Protein AF-A0A160FHH5-F1 (afdb_monomer)

pLDDT: mean 70.01, std 19.82, range [35.19, 93.56]

Foldseek 3Di:
DDDDDDDDDDDPPDPPPPPPPPDQCPLVCLVVVNQDWKWKWWAWPVRWIKIWIADHPPVQKTKIWGPGPPPDDDIDIFIWGKDFAPDDPDPFGTWIWIDRPPPDIWIWGDDSRHQKIFIPDWDDDDNTIIHRIIGMDGDPPPDPPPPDD

Mean predicted aligned error: 13.92 Å

Nearest PDB structures (foldseek):
  6czi-assembly2_B  TM=4.760E-01  e=5.941E-02  synthetic construct
  2hzq-assembly1_A  TM=4.158E-01  e=2.011E-01  Homo sapiens
  2hzr-assembly1_A  TM=4.441E-01  e=3.416E-01  Homo sapiens
  6d0t-assembly2_B  TM=4.410E-01  e=6.120E-01  synthetic construct
  7naq-assembly1_D  TM=2.042E-01  e=1.964E+00  Homo sapiens

Sequence (149 aa):
MLLDSRLAERPHVGDLVVSFILVSIAGNVLADGYSRPVVMTGVTQMADTAELHFDPAPKDSGTLVILGDHTKTSKQSYSFVYSVLAAQHSGVDPAVNLDFSGKQKLTILCDPRSDNCISTGYVTFGSATFSMLWKVTLRISAKPNRDFG

Solvent-accessible surface area (backbone atoms only — not comparable to full-atom values): 8890 Å² total; per-residue (Å²): 132,91,84,89,84,80,90,80,81,88,75,86,73,72,82,78,79,78,78,80,77,84,67,74,51,43,40,67,43,61,74,56,61,28,74,51,52,38,33,30,42,32,36,29,80,85,67,22,42,30,35,39,38,38,47,34,56,90,65,41,29,32,37,39,36,40,54,40,79,78,78,82,61,78,71,44,76,44,64,31,40,49,49,78,42,78,54,71,94,70,90,53,56,48,38,34,38,36,35,41,81,85,76,50,73,47,44,37,40,48,41,58,85,35,42,46,27,42,36,83,58,76,51,72,59,92,92,46,38,38,52,41,55,31,34,60,42,77,61,77,75,77,71,79,81,75,79,80,127

Structure (mmCIF, N/CA/C/O backbone):
data_AF-A0A160FHH5-F1
#
_entry.id   AF-A0A160FHH5-F1
#
loop_
_atom_site.group_PDB
_atom_site.id
_atom_site.type_symbol
_atom_site.label_atom_id
_atom_site.label_alt_id
_atom_site.label_comp_id
_atom_site.label_asym_id
_atom_site.label_entity_id
_atom_site.label_seq_id
_atom_site.pdbx_PDB_ins_code
_atom_site.Cartn_x
_atom_site.Cartn_y
_atom_site.Cartn_z
_atom_site.occupancy
_atom_site.B_iso_or_equiv
_atom_site.auth_seq_id
_atom_site.auth_comp_id
_atom_site.auth_asym_id
_atom_site.auth_atom_id
_atom_site.pdbx_PDB_model_num
ATOM 1 N N . MET A 1 1 ? 31.887 45.103 47.691 1.00 35.94 1 MET A N 1
ATOM 2 C CA . MET A 1 1 ? 31.448 45.390 46.310 1.00 35.94 1 MET A CA 1
ATOM 3 C C . MET A 1 1 ? 31.137 44.045 45.672 1.00 35.94 1 MET A C 1
ATOM 5 O O . MET A 1 1 ? 31.991 43.171 45.738 1.00 35.94 1 MET A O 1
ATOM 9 N N . LEU A 1 2 ? 29.890 43.859 45.226 1.00 38.81 2 LEU A N 1
ATOM 10 C CA . LEU A 1 2 ? 29.364 42.691 44.499 1.00 38.81 2 LEU A CA 1
ATOM 11 C C . LEU A 1 2 ? 30.306 42.285 43.332 1.00 38.81 2 LEU A C 1
ATOM 13 O O . LEU A 1 2 ? 30.951 43.165 42.773 1.00 38.81 2 LEU A O 1
ATOM 17 N N . LEU A 1 3 ? 30.440 41.016 42.921 1.00 35.19 3 LEU A N 1
ATOM 18 C CA . LEU A 1 3 ? 29.377 40.241 42.270 1.00 35.19 3 LEU A CA 1
ATOM 19 C C . LEU A 1 3 ? 29.612 38.712 42.319 1.00 35.19 3 LEU A C 1
ATOM 21 O O . LEU A 1 3 ? 30.714 38.213 42.114 1.00 35.19 3 LEU A O 1
ATOM 25 N N . ASP A 1 4 ? 28.500 38.030 42.565 1.00 36.59 4 ASP A N 1
ATOM 26 C CA . ASP A 1 4 ? 28.173 36.603 42.517 1.00 36.59 4 ASP A CA 1
ATOM 27 C C . ASP A 1 4 ? 28.216 36.038 41.077 1.00 36.59 4 ASP A C 1
ATOM 29 O O . ASP A 1 4 ? 27.846 36.767 40.155 1.00 36.59 4 ASP A O 1
ATOM 33 N N . SER A 1 5 ? 28.603 34.766 40.875 1.00 38.47 5 SER A N 1
ATOM 34 C CA . SER A 1 5 ? 28.143 33.900 39.759 1.00 38.47 5 SER A CA 1
ATOM 35 C C . SER A 1 5 ? 28.577 32.429 39.927 1.00 38.47 5 SER A C 1
ATOM 37 O O . SER A 1 5 ? 29.596 31.987 39.409 1.00 38.47 5 SER A O 1
ATOM 39 N N . ARG A 1 6 ? 27.765 31.699 40.700 1.00 38.69 6 ARG A N 1
ATOM 40 C CA . ARG A 1 6 ? 27.166 30.365 40.445 1.00 38.69 6 ARG A CA 1
ATOM 41 C C . ARG A 1 6 ? 27.948 29.242 39.725 1.00 38.69 6 ARG A C 1
ATOM 43 O O . ARG A 1 6 ? 28.298 29.326 38.553 1.00 38.69 6 ARG A O 1
ATOM 50 N N . LEU A 1 7 ? 27.992 28.102 40.431 1.00 39.44 7 LEU A N 1
ATOM 51 C CA . LEU A 1 7 ? 27.928 26.721 39.922 1.00 39.44 7 LEU A CA 1
ATOM 52 C C . LEU A 1 7 ? 26.896 26.546 38.788 1.00 39.44 7 LEU A C 1
ATOM 54 O O . LEU A 1 7 ? 25.793 27.074 38.910 1.00 39.44 7 LEU A O 1
ATOM 58 N N . ALA A 1 8 ? 27.186 25.675 37.813 1.00 35.22 8 ALA A N 1
ATOM 59 C CA . ALA A 1 8 ? 26.416 24.441 37.572 1.00 35.22 8 ALA A CA 1
ATOM 60 C C . ALA A 1 8 ? 26.923 23.677 36.331 1.00 35.22 8 ALA A C 1
ATOM 62 O O . ALA A 1 8 ? 27.085 24.240 35.255 1.00 35.22 8 ALA A O 1
ATOM 63 N N . GLU A 1 9 ? 27.172 22.387 36.558 1.00 37.38 9 GLU A N 1
ATOM 64 C CA . GLU A 1 9 ? 27.026 21.227 35.668 1.00 37.38 9 GLU A CA 1
ATOM 65 C C . GLU A 1 9 ? 27.424 21.304 34.183 1.00 37.38 9 GLU A C 1
ATOM 67 O O . GLU A 1 9 ? 26.823 21.975 33.350 1.00 37.38 9 GLU A O 1
ATOM 72 N N . ARG A 1 10 ? 28.376 20.428 33.829 1.00 41.66 10 ARG A N 1
ATOM 73 C CA . ARG A 1 10 ? 28.559 19.923 32.465 1.00 41.66 10 ARG A CA 1
ATOM 74 C C . ARG A 1 10 ? 27.259 19.275 31.972 1.00 41.66 10 ARG A C 1
ATOM 76 O O . ARG A 1 10 ? 26.805 18.326 32.611 1.00 41.66 10 ARG A O 1
ATOM 83 N N . PRO A 1 11 ? 26.797 19.588 30.758 1.00 36.72 11 PRO A N 1
ATOM 84 C CA . PRO A 1 11 ? 26.137 18.605 29.932 1.00 36.72 11 PRO A CA 1
ATOM 85 C C . PRO A 1 11 ? 27.168 18.087 28.925 1.00 36.72 11 PRO A C 1
ATOM 87 O O . PRO A 1 11 ? 27.655 18.819 28.063 1.00 36.72 11 PRO A O 1
ATOM 90 N N . HIS A 1 12 ? 27.509 16.801 29.023 1.00 43.81 12 HIS A N 1
ATOM 91 C CA . HIS A 1 12 ? 27.959 16.067 27.845 1.00 43.81 12 HIS A CA 1
ATOM 92 C C . HIS A 1 12 ? 26.772 16.029 26.877 1.00 43.81 12 HIS A C 1
ATOM 94 O O . HIS A 1 12 ? 25.960 15.107 26.908 1.00 43.81 12 HIS A O 1
ATOM 100 N N . VAL A 1 13 ? 26.638 17.069 26.054 1.00 43.97 13 VAL A N 1
ATOM 101 C CA . VAL A 1 13 ? 25.765 17.042 24.884 1.00 43.97 13 VAL A CA 1
ATOM 102 C C . VAL A 1 13 ? 26.499 16.188 23.863 1.00 43.97 13 VAL A C 1
ATOM 104 O O . VAL A 1 13 ? 27.353 16.665 23.121 1.00 43.97 13 VAL A O 1
ATOM 107 N N . GLY A 1 14 ? 26.240 14.882 23.934 1.00 36.69 14 GLY A N 1
ATOM 108 C CA . GLY A 1 14 ? 26.545 13.967 22.850 1.00 36.69 14 GLY A CA 1
ATOM 109 C C . GLY A 1 14 ? 25.914 14.526 21.585 1.00 36.69 14 GLY A C 1
ATOM 110 O O . GLY A 1 14 ? 24.714 14.793 21.547 1.00 36.69 14 GLY A O 1
ATOM 111 N N . ASP A 1 15 ? 26.763 14.761 20.598 1.00 38.12 15 ASP A N 1
ATOM 112 C CA . ASP A 1 15 ? 26.414 15.284 19.290 1.00 38.12 15 ASP A CA 1
ATOM 113 C C . ASP A 1 15 ? 25.513 14.251 18.596 1.00 38.12 15 ASP A C 1
ATOM 115 O O . ASP A 1 15 ? 25.977 13.273 18.004 1.00 38.12 15 ASP A O 1
ATOM 119 N N . LEU A 1 16 ? 24.195 14.385 18.771 1.00 35.97 16 LEU A N 1
ATOM 120 C CA . LEU A 1 16 ? 23.212 13.543 18.102 1.00 35.97 16 LEU A CA 1
ATOM 121 C C . LEU A 1 16 ? 23.100 14.051 16.663 1.00 35.97 16 LEU A C 1
ATOM 123 O O . LEU A 1 16 ? 22.184 14.792 16.309 1.00 35.97 16 LEU A O 1
ATOM 127 N N . VAL A 1 17 ? 24.077 13.682 15.835 1.00 39.06 17 VAL A N 1
ATOM 128 C CA . VAL A 1 17 ? 24.062 13.956 14.398 1.00 39.06 17 VAL A CA 1
ATOM 129 C C . VAL A 1 17 ? 22.946 13.119 13.772 1.00 39.06 17 VAL A C 1
ATOM 131 O O . VAL A 1 17 ? 23.152 11.997 13.310 1.00 39.06 17 VAL A O 1
ATOM 134 N N . VAL A 1 18 ? 21.726 13.658 13.765 1.00 40.94 18 VAL A N 1
ATOM 135 C CA . VAL A 1 18 ? 20.624 13.115 12.970 1.00 40.94 18 VAL A CA 1
ATOM 136 C C . VAL A 1 18 ? 20.846 13.550 11.528 1.00 40.94 18 VAL A C 1
ATOM 138 O O . VAL A 1 18 ? 20.408 14.611 11.090 1.00 40.94 18 VAL A O 1
ATOM 141 N N . SER A 1 19 ? 21.576 12.728 10.780 1.00 36.47 19 SER A N 1
ATOM 142 C CA . SER A 1 19 ? 21.695 12.889 9.333 1.00 36.47 19 SER A CA 1
ATOM 143 C C . SER A 1 19 ? 20.402 12.417 8.665 1.00 36.47 19 SER A C 1
ATOM 145 O O . SER A 1 19 ? 20.239 11.236 8.369 1.00 36.47 19 SER A O 1
ATOM 147 N N . PHE A 1 20 ? 19.472 13.339 8.411 1.00 35.72 20 PHE A N 1
ATOM 148 C CA . PHE A 1 20 ? 18.371 13.108 7.476 1.00 35.72 20 PHE A CA 1
ATOM 149 C C . PHE A 1 20 ? 18.911 13.231 6.050 1.00 35.72 20 PHE A C 1
ATOM 151 O O . PHE A 1 20 ? 18.813 14.285 5.423 1.00 35.72 20 PHE A O 1
ATOM 158 N N . ILE A 1 21 ? 19.514 12.164 5.523 1.00 44.34 21 ILE A N 1
ATOM 159 C CA . ILE A 1 21 ? 19.784 12.111 4.087 1.00 44.34 21 ILE A CA 1
ATOM 160 C C . ILE A 1 21 ? 18.451 11.811 3.390 1.00 44.34 21 ILE A C 1
ATOM 162 O O . ILE A 1 21 ? 18.038 10.658 3.282 1.00 44.34 21 ILE A O 1
ATOM 166 N N . LEU A 1 22 ? 17.767 12.862 2.932 1.00 43.16 22 LEU A N 1
ATOM 167 C CA . LEU A 1 22 ? 16.663 12.770 1.973 1.00 43.16 22 LEU A CA 1
ATOM 168 C C . LEU A 1 22 ? 17.245 12.374 0.610 1.00 43.16 22 LEU A C 1
ATOM 170 O O . LEU A 1 22 ? 17.426 13.203 -0.277 1.00 43.16 22 LEU A O 1
ATOM 174 N N . VAL A 1 23 ? 17.608 11.102 0.456 1.00 45.56 23 VAL A N 1
ATOM 175 C CA . VAL A 1 23 ? 17.859 10.542 -0.871 1.00 45.56 23 VAL A CA 1
ATOM 176 C C . VAL A 1 23 ? 16.487 10.241 -1.474 1.00 45.56 23 VAL A C 1
ATOM 178 O O . VAL A 1 23 ? 15.713 9.475 -0.902 1.00 45.56 23 VAL A O 1
ATOM 181 N N . SER A 1 24 ? 16.166 10.840 -2.619 1.00 46.50 24 SER A N 1
ATOM 182 C CA . SER A 1 24 ? 14.992 10.485 -3.423 1.00 46.50 24 SER A CA 1
ATOM 183 C C . SER A 1 24 ? 15.199 9.082 -4.012 1.00 46.50 24 SER A C 1
ATOM 185 O O . SER A 1 24 ? 15.752 8.942 -5.099 1.00 46.50 24 SER A O 1
ATOM 187 N N . ILE A 1 25 ? 14.854 8.025 -3.262 1.00 51.25 25 ILE A N 1
ATOM 188 C CA . ILE A 1 25 ? 15.168 6.628 -3.640 1.00 51.25 25 ILE A CA 1
ATOM 189 C C . ILE A 1 25 ? 13.973 5.872 -4.239 1.00 51.25 25 ILE A C 1
ATOM 191 O O . ILE A 1 25 ? 14.131 4.699 -4.561 1.00 51.25 25 ILE A O 1
ATOM 195 N N . ALA A 1 26 ? 12.789 6.475 -4.396 1.00 50.75 26 ALA A N 1
ATOM 196 C CA . ALA A 1 26 ? 11.611 5.698 -4.805 1.00 50.75 26 ALA A CA 1
ATOM 197 C C . ALA A 1 26 ? 11.800 4.989 -6.158 1.00 50.75 26 ALA A C 1
ATOM 199 O O . ALA A 1 26 ? 11.492 3.802 -6.256 1.00 50.75 26 ALA A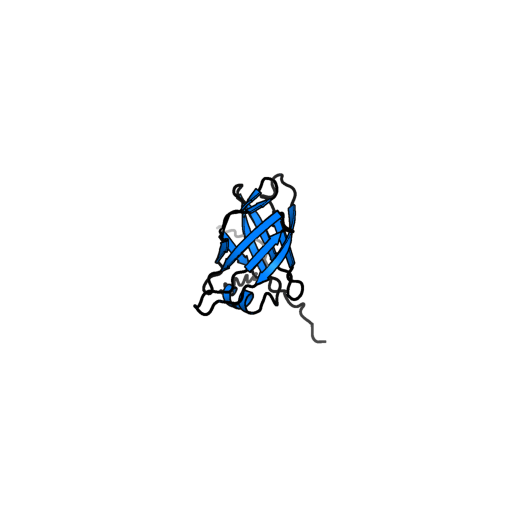 O 1
ATOM 200 N N . GLY A 1 27 ? 12.408 5.659 -7.147 1.00 48.06 27 GLY A N 1
ATOM 201 C CA . GLY A 1 27 ? 12.593 5.084 -8.486 1.00 48.06 27 GLY A CA 1
ATOM 202 C C . GLY A 1 27 ? 13.494 3.842 -8.526 1.00 48.06 27 GLY A C 1
ATOM 203 O O . GLY A 1 27 ? 13.223 2.892 -9.252 1.00 48.06 27 GLY A O 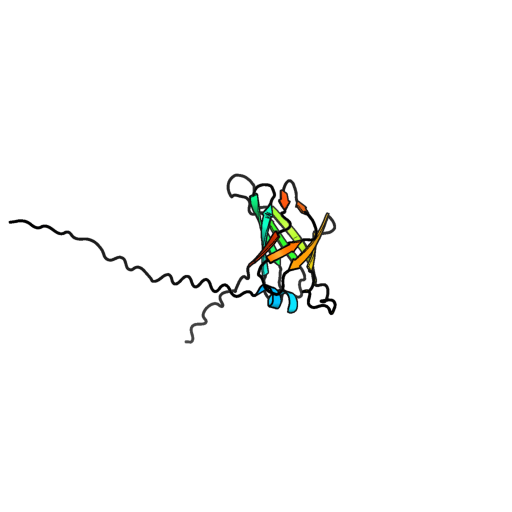1
ATOM 204 N N . ASN A 1 28 ? 14.534 3.772 -7.685 1.00 50.94 28 ASN A N 1
ATOM 205 C CA . ASN A 1 28 ? 15.447 2.615 -7.685 1.00 50.94 28 ASN A CA 1
ATOM 206 C C . ASN A 1 28 ? 14.868 1.389 -6.962 1.00 50.94 28 ASN A C 1
ATOM 208 O O . ASN A 1 28 ? 15.348 0.274 -7.136 1.00 50.94 28 ASN A O 1
ATOM 212 N N . VAL A 1 29 ? 13.861 1.594 -6.117 1.00 58.09 29 VAL A N 1
ATOM 213 C CA . VAL A 1 29 ? 13.328 0.564 -5.220 1.00 58.09 29 VAL A CA 1
ATOM 214 C C . VAL A 1 29 ? 12.289 -0.311 -5.915 1.00 58.09 29 VAL A C 1
ATOM 216 O O . VAL A 1 29 ? 12.225 -1.515 -5.670 1.00 58.09 29 VAL A O 1
ATOM 219 N N . LEU A 1 30 ? 11.502 0.293 -6.804 1.00 58.59 30 LEU A N 1
ATOM 220 C CA . LEU A 1 30 ? 10.493 -0.405 -7.600 1.00 58.59 30 LEU A CA 1
ATOM 221 C C . LEU A 1 30 ? 11.118 -1.120 -8.798 1.00 58.59 30 LEU A C 1
ATOM 223 O O . LEU A 1 30 ? 10.677 -2.208 -9.164 1.00 58.59 30 LEU A O 1
ATOM 227 N N . ALA A 1 31 ? 12.168 -0.530 -9.378 1.00 50.56 31 ALA A N 1
ATOM 228 C CA . ALA A 1 31 ? 12.870 -1.077 -10.535 1.00 50.56 31 ALA A CA 1
ATOM 229 C C . ALA A 1 31 ? 13.609 -2.394 -10.233 1.00 50.56 31 ALA A C 1
ATOM 231 O O . ALA A 1 31 ? 13.685 -3.255 -11.105 1.00 50.56 31 ALA A O 1
ATOM 232 N N . ASP A 1 32 ? 14.102 -2.581 -9.004 1.00 59.59 32 ASP A N 1
ATOM 233 C CA . ASP A 1 32 ? 14.748 -3.827 -8.554 1.00 59.59 32 ASP A CA 1
ATOM 234 C C . ASP A 1 32 ? 13.754 -4.808 -7.898 1.00 59.59 32 ASP A C 1
ATOM 236 O O . ASP A 1 32 ? 14.135 -5.668 -7.104 1.00 59.59 32 ASP A O 1
ATOM 240 N N . GLY A 1 33 ? 12.450 -4.638 -8.160 1.00 59.53 33 GLY A N 1
ATOM 241 C CA . GLY A 1 33 ? 11.408 -5.565 -7.717 1.00 59.53 33 GLY A CA 1
ATOM 242 C C . GLY A 1 33 ? 11.370 -5.786 -6.205 1.00 59.53 33 GLY A C 1
ATOM 243 O O . GLY A 1 33 ? 11.138 -6.908 -5.770 1.00 59.53 33 GLY A O 1
ATOM 244 N N . TYR A 1 34 ? 11.619 -4.746 -5.400 1.00 68.88 34 TYR A N 1
ATOM 245 C CA . TYR A 1 34 ? 11.678 -4.854 -3.938 1.00 68.88 34 TYR A CA 1
ATOM 246 C C . TYR A 1 34 ? 12.749 -5.841 -3.430 1.00 68.88 34 TYR A C 1
ATOM 248 O O . TYR A 1 34 ? 12.511 -6.632 -2.521 1.00 68.88 34 TYR A O 1
ATOM 256 N N . SER A 1 35 ? 13.983 -5.776 -3.935 1.00 64.31 35 SER A N 1
ATOM 257 C CA . SER A 1 35 ? 15.116 -6.548 -3.380 1.00 64.31 35 SER A CA 1
ATOM 258 C C . SER A 1 35 ? 15.450 -6.232 -1.908 1.00 64.31 35 SER A C 1
ATOM 260 O O . SER A 1 35 ? 16.225 -6.941 -1.259 1.00 64.31 35 SER A O 1
ATOM 262 N N . ARG A 1 36 ? 14.869 -5.160 -1.353 1.00 72.00 36 ARG A N 1
ATOM 263 C CA . ARG A 1 36 ? 15.002 -4.728 0.044 1.00 72.00 36 ARG A CA 1
ATOM 264 C C . ARG A 1 36 ? 13.622 -4.496 0.660 1.00 72.00 36 ARG A C 1
ATOM 266 O O . ARG A 1 36 ? 12.695 -4.177 -0.076 1.00 72.00 36 ARG A O 1
ATOM 273 N N . PRO A 1 37 ? 13.485 -4.575 1.997 1.00 74.88 37 PRO A N 1
ATO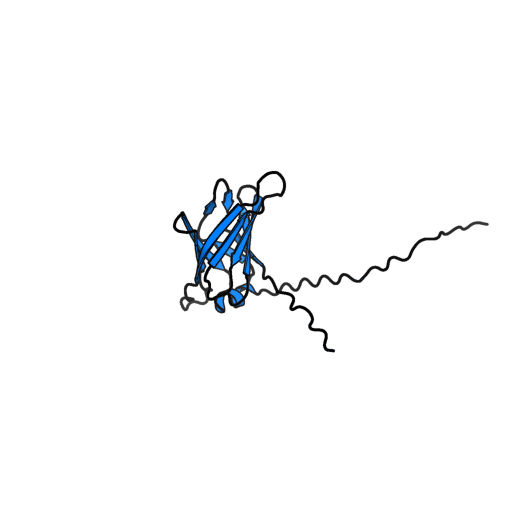M 274 C CA . PRO A 1 37 ? 12.251 -4.185 2.667 1.00 74.88 37 PRO A CA 1
ATOM 275 C C . PRO A 1 37 ? 11.897 -2.723 2.380 1.00 74.88 37 PRO A C 1
ATOM 277 O O . PRO A 1 37 ? 12.721 -1.822 2.567 1.00 74.88 37 PRO A O 1
ATOM 280 N N . VAL A 1 38 ? 10.652 -2.487 1.979 1.00 83.38 38 VAL A N 1
ATOM 281 C CA . VAL A 1 38 ? 10.124 -1.147 1.700 1.00 83.38 38 VAL A CA 1
ATOM 282 C C . VAL A 1 38 ? 8.926 -0.906 2.585 1.00 83.38 38 VAL A C 1
ATOM 284 O O . VAL A 1 38 ? 8.095 -1.793 2.770 1.00 83.38 38 VAL A O 1
ATOM 287 N N . VAL A 1 39 ? 8.827 0.303 3.123 1.00 87.88 39 VAL A N 1
ATOM 288 C CA . VAL A 1 39 ? 7.613 0.764 3.781 1.00 87.88 39 VAL A CA 1
ATOM 289 C C . VAL A 1 39 ? 7.020 1.895 2.957 1.00 87.88 39 VAL A C 1
ATOM 291 O O . VAL A 1 39 ? 7.748 2.743 2.450 1.00 87.88 39 VAL A O 1
ATOM 294 N N . MET A 1 40 ? 5.703 1.920 2.803 1.00 89.31 40 MET A N 1
ATOM 295 C CA . MET A 1 40 ? 4.997 3.103 2.320 1.00 89.31 40 MET A CA 1
ATOM 296 C C . MET A 1 40 ? 4.020 3.571 3.385 1.00 89.31 40 MET A C 1
ATOM 298 O O . MET A 1 40 ? 3.219 2.780 3.872 1.00 89.31 40 MET A O 1
ATOM 302 N N . THR A 1 41 ? 4.074 4.846 3.742 1.00 90.69 41 THR A N 1
ATOM 303 C CA . THR A 1 41 ? 3.195 5.435 4.752 1.00 90.69 41 THR A CA 1
ATOM 304 C C . THR A 1 41 ? 2.032 6.143 4.074 1.00 90.69 41 THR A C 1
ATOM 306 O O . THR A 1 41 ? 2.228 6.879 3.112 1.00 90.69 41 THR A O 1
ATOM 309 N N . GLY A 1 42 ? 0.825 5.934 4.578 1.00 89.25 42 GLY A N 1
ATOM 310 C CA . GLY A 1 42 ? -0.390 6.621 4.157 1.00 89.25 42 GLY A CA 1
ATOM 311 C C . GLY A 1 42 ? -1.198 7.073 5.368 1.00 89.25 42 GLY A C 1
ATOM 312 O O . GLY A 1 42 ? -0.834 6.808 6.516 1.00 89.25 42 GLY A O 1
ATOM 313 N N . VAL A 1 43 ? -2.312 7.748 5.106 1.00 88.81 43 VAL A N 1
ATOM 314 C CA . VAL A 1 43 ? -3.243 8.211 6.144 1.00 88.81 43 VAL A CA 1
ATOM 315 C C . VAL A 1 43 ? -4.661 7.767 5.831 1.00 88.81 43 VAL A C 1
ATOM 317 O O . VAL A 1 43 ? -5.043 7.687 4.663 1.00 88.81 43 VAL A O 1
ATOM 320 N N . THR A 1 44 ? -5.456 7.476 6.854 1.00 86.94 44 THR A N 1
ATOM 321 C CA . THR A 1 44 ? -6.885 7.184 6.698 1.00 86.94 44 THR A CA 1
ATOM 322 C C . THR A 1 44 ? -7.713 8.471 6.689 1.00 86.94 44 THR A C 1
ATOM 324 O O . THR A 1 44 ? -7.242 9.540 7.075 1.00 86.94 44 THR A O 1
ATOM 327 N N . GLN A 1 45 ? -8.981 8.381 6.284 1.00 85.19 45 GLN A N 1
ATOM 328 C CA . GLN A 1 45 ? -9.956 9.473 6.392 1.00 85.19 45 GLN A CA 1
ATOM 329 C C . GLN A 1 45 ? -10.194 9.919 7.845 1.00 85.19 45 GLN A C 1
ATOM 331 O O . GLN A 1 45 ? -10.624 11.044 8.071 1.00 85.19 45 GLN A O 1
ATOM 336 N N . MET A 1 46 ? -9.878 9.060 8.818 1.00 81.81 46 MET A N 1
ATOM 337 C CA . MET A 1 46 ? -9.924 9.370 10.250 1.00 81.81 46 MET A CA 1
ATOM 338 C C . MET A 1 46 ? -8.607 9.968 10.771 1.00 81.81 46 MET A C 1
ATOM 340 O O . MET A 1 46 ? -8.443 10.110 11.975 1.00 81.81 46 MET A O 1
ATOM 344 N N . ALA A 1 47 ? -7.674 10.313 9.876 1.00 84.00 47 ALA A N 1
ATOM 345 C CA . ALA A 1 47 ? -6.326 10.795 10.183 1.00 84.00 47 ALA A CA 1
ATOM 346 C C . ALA A 1 47 ? -5.416 9.781 10.909 1.00 84.00 47 ALA A C 1
ATOM 348 O O . ALA A 1 47 ? -4.351 10.154 11.402 1.00 84.00 47 ALA A O 1
ATOM 349 N N . ASP A 1 48 ? -5.773 8.492 10.910 1.00 85.75 48 ASP A N 1
ATOM 350 C CA . ASP A 1 48 ? -4.883 7.440 11.404 1.00 85.75 48 ASP A CA 1
ATOM 351 C C . ASP A 1 48 ? -3.718 7.225 10.439 1.00 85.75 48 ASP A C 1
ATOM 353 O O . ASP A 1 48 ? -3.886 7.266 9.217 1.00 85.75 48 ASP A O 1
ATOM 357 N N . THR A 1 49 ? -2.544 6.903 10.981 1.00 88.06 49 THR A N 1
ATOM 358 C CA . THR A 1 49 ? -1.395 6.502 10.161 1.00 88.06 49 THR A CA 1
ATOM 359 C C . THR A 1 49 ? -1.509 5.037 9.750 1.00 88.06 49 THR A C 1
ATOM 361 O O . THR A 1 49 ? -1.895 4.173 10.545 1.00 88.06 49 THR A O 1
ATOM 364 N N . ALA A 1 50 ? -1.128 4.749 8.509 1.00 89.31 50 ALA A N 1
ATOM 365 C CA . ALA A 1 50 ? -1.051 3.407 7.965 1.00 89.31 50 ALA A CA 1
ATOM 366 C C . ALA A 1 50 ? 0.287 3.159 7.272 1.00 89.31 50 ALA A C 1
ATOM 368 O O . ALA A 1 50 ? 0.878 4.071 6.701 1.00 89.31 50 ALA A O 1
ATOM 369 N N . GLU A 1 51 ? 0.745 1.913 7.284 1.00 91.88 51 GLU A N 1
ATOM 370 C CA . GLU A 1 51 ? 2.000 1.506 6.667 1.00 91.88 51 GLU A CA 1
ATOM 371 C C . GLU A 1 51 ? 1.804 0.245 5.821 1.00 91.88 51 GLU A C 1
ATOM 373 O O . GLU A 1 51 ? 1.324 -0.773 6.311 1.00 91.88 51 GLU A O 1
ATOM 378 N N . LEU A 1 52 ? 2.209 0.288 4.557 1.00 91.44 52 LEU A N 1
ATOM 379 C CA . LEU A 1 52 ? 2.371 -0.883 3.701 1.00 91.44 52 LEU A CA 1
ATOM 380 C C . LEU A 1 52 ? 3.800 -1.386 3.842 1.00 91.44 52 LEU A C 1
ATOM 382 O O . LEU A 1 52 ? 4.737 -0.681 3.479 1.00 91.44 52 LEU A O 1
ATOM 386 N N . HIS A 1 53 ? 3.974 -2.581 4.390 1.00 91.94 53 HIS A N 1
ATOM 387 C CA . HIS A 1 53 ? 5.272 -3.232 4.546 1.00 91.94 53 HIS A CA 1
ATOM 388 C C . HIS A 1 53 ? 5.416 -4.263 3.439 1.00 91.94 53 HIS A C 1
ATOM 390 O O . HIS A 1 53 ? 4.670 -5.238 3.416 1.00 91.94 53 HIS A O 1
ATOM 396 N N . PHE A 1 54 ? 6.355 -4.041 2.529 1.00 88.94 54 PHE A N 1
ATOM 397 C CA . PHE A 1 54 ? 6.666 -4.961 1.445 1.00 88.94 54 PHE A CA 1
ATOM 398 C C . PHE A 1 54 ? 7.780 -5.898 1.898 1.00 88.94 54 PHE A C 1
ATOM 400 O O . PHE A 1 54 ? 8.872 -5.443 2.264 1.00 88.94 54 PHE A O 1
ATOM 407 N N . ASP A 1 55 ? 7.502 -7.199 1.871 1.00 86.50 55 ASP A N 1
ATOM 408 C CA . ASP A 1 55 ? 8.537 -8.206 2.039 1.00 86.50 55 ASP A CA 1
ATOM 409 C C . ASP A 1 55 ? 9.412 -8.242 0.784 1.00 86.50 55 ASP A C 1
ATOM 411 O O . ASP A 1 55 ? 8.901 -8.101 -0.336 1.00 86.50 55 ASP A O 1
ATOM 415 N N . PRO A 1 56 ? 10.727 -8.450 0.945 1.00 78.81 56 PRO A N 1
ATOM 416 C CA . PRO A 1 56 ? 11.609 -8.530 -0.197 1.00 78.81 56 PRO A CA 1
ATOM 417 C C . PRO A 1 56 ? 11.306 -9.761 -1.059 1.00 78.81 56 PRO A C 1
ATOM 419 O O . PRO A 1 56 ? 10.862 -10.804 -0.556 1.00 78.81 56 PRO A O 1
ATOM 422 N N . ALA A 1 57 ? 11.601 -9.649 -2.353 1.00 75.19 57 ALA A N 1
ATOM 423 C CA . ALA A 1 57 ? 11.547 -10.770 -3.287 1.00 75.19 57 ALA A CA 1
ATOM 424 C C . ALA A 1 57 ? 12.326 -11.996 -2.747 1.00 75.19 57 ALA A C 1
ATOM 426 O O . ALA A 1 57 ? 13.327 -11.839 -2.037 1.00 75.19 57 ALA A O 1
ATOM 427 N N . PRO A 1 58 ? 11.894 -13.235 -3.057 1.00 78.12 58 PRO A N 1
ATOM 428 C CA . PRO A 1 58 ? 10.843 -13.614 -4.011 1.00 78.12 58 PRO A CA 1
ATOM 429 C C . PRO A 1 58 ? 9.469 -13.842 -3.358 1.00 78.12 58 PRO A C 1
ATOM 431 O O . PRO A 1 58 ? 8.650 -14.584 -3.890 1.00 78.12 58 PRO A O 1
ATOM 434 N N . LYS A 1 59 ? 9.235 -13.325 -2.143 1.00 78.31 59 LYS A N 1
ATOM 435 C CA . LYS A 1 59 ? 7.987 -13.616 -1.422 1.00 78.31 59 LYS A CA 1
ATOM 436 C C . LYS A 1 59 ? 6.765 -12.957 -2.053 1.00 78.31 59 LYS A C 1
ATOM 438 O O . LYS A 1 59 ? 5.665 -13.468 -1.863 1.00 78.31 59 LYS A O 1
ATOM 443 N N . ASP A 1 60 ? 6.968 -11.830 -2.736 1.00 86.81 60 ASP A N 1
ATOM 444 C CA . ASP A 1 60 ? 5.925 -11.047 -3.399 1.00 86.81 60 ASP A CA 1
ATOM 445 C C . ASP A 1 60 ? 4.705 -10.806 -2.485 1.00 86.81 60 ASP A C 1
ATOM 447 O O . ASP A 1 60 ? 3.546 -10.828 -2.899 1.00 86.81 60 ASP A O 1
ATOM 451 N N . SER A 1 61 ? 4.978 -10.611 -1.189 1.00 91.06 61 SER A N 1
ATOM 452 C CA . SER A 1 61 ? 3.993 -10.467 -0.119 1.00 91.06 61 SER A CA 1
ATOM 453 C C . SER A 1 61 ? 4.242 -9.225 0.719 1.00 91.06 61 SER A C 1
ATOM 455 O O . SER A 1 61 ? 5.316 -8.629 0.712 1.00 91.06 61 SER A O 1
ATOM 457 N N . GLY A 1 62 ? 3.241 -8.830 1.486 1.00 92.25 62 GLY A N 1
ATOM 458 C CA . GLY A 1 62 ? 3.405 -7.763 2.446 1.00 92.25 62 GLY A CA 1
ATOM 459 C C . GLY A 1 62 ? 2.275 -7.696 3.449 1.00 92.25 62 GLY A C 1
ATOM 460 O O . GLY A 1 62 ? 1.359 -8.523 3.476 1.00 92.25 62 GLY A O 1
ATOM 461 N N . THR A 1 63 ? 2.363 -6.694 4.312 1.00 93.56 63 THR A N 1
ATOM 462 C CA . THR A 1 63 ? 1.374 -6.433 5.353 1.00 93.56 63 THR A CA 1
ATOM 463 C C . THR A 1 63 ? 1.010 -4.959 5.367 1.00 93.56 63 THR A C 1
ATOM 465 O O . THR A 1 63 ? 1.873 -4.098 5.491 1.00 93.56 63 THR A O 1
ATOM 468 N N . LEU A 1 64 ? -0.281 -4.661 5.266 1.00 91.62 64 LEU A N 1
ATOM 469 C CA . LEU A 1 64 ? -0.829 -3.358 5.613 1.00 91.62 64 LEU A CA 1
ATOM 470 C C . LEU A 1 64 ? -1.035 -3.306 7.120 1.00 91.62 64 LEU A C 1
ATOM 472 O O . LEU A 1 64 ? -1.712 -4.161 7.685 1.00 91.62 64 LEU A O 1
ATOM 476 N N . VAL A 1 65 ? -0.497 -2.278 7.753 1.00 91.19 65 VAL A N 1
ATOM 477 C CA . VAL A 1 65 ? -0.599 -2.026 9.181 1.00 91.19 65 VAL A CA 1
ATOM 478 C C . VAL A 1 65 ? -1.318 -0.702 9.395 1.00 91.19 65 VAL A C 1
ATOM 480 O O . VAL A 1 65 ? -0.811 0.340 9.002 1.00 91.19 65 VAL A O 1
ATOM 483 N N . ILE A 1 66 ? -2.475 -0.723 10.052 1.00 89.06 66 ILE A N 1
ATOM 484 C CA . ILE A 1 66 ? -3.150 0.497 10.512 1.00 89.06 66 ILE A CA 1
ATOM 485 C C . ILE A 1 66 ? -2.682 0.740 11.943 1.00 89.06 66 ILE A C 1
ATOM 487 O O . ILE A 1 66 ? -3.006 -0.048 12.836 1.00 89.06 66 ILE A O 1
ATOM 491 N N . LEU A 1 67 ? -1.864 1.774 12.140 1.00 83.75 67 LEU A N 1
ATOM 492 C CA . LEU A 1 67 ? -1.254 2.085 13.435 1.00 83.75 67 LEU A CA 1
ATOM 493 C C . LEU A 1 67 ? -2.238 2.786 14.376 1.00 83.75 67 LEU A C 1
ATOM 495 O O . LEU A 1 67 ? -2.193 2.543 15.580 1.00 83.75 67 LEU A O 1
ATOM 499 N N . GLY A 1 68 ? -3.144 3.595 13.822 1.00 73.62 68 GLY A N 1
ATOM 500 C CA . GLY A 1 68 ? -4.039 4.441 14.609 1.00 73.62 68 GLY A CA 1
ATOM 501 C C . GLY A 1 68 ? -3.346 5.700 15.142 1.00 73.62 68 GLY A C 1
ATOM 502 O O . GLY A 1 68 ? -2.126 5.837 15.074 1.00 73.62 68 GLY A O 1
ATOM 503 N N . ASP A 1 69 ? -4.127 6.613 15.703 1.00 69.19 69 ASP A N 1
ATOM 504 C CA . ASP A 1 69 ? -3.677 7.823 16.408 1.00 69.19 69 ASP A CA 1
ATOM 505 C C . ASP A 1 69 ? -3.162 7.574 17.847 1.00 69.19 69 ASP A C 1
ATOM 507 O O . ASP A 1 69 ? -2.992 8.510 18.625 1.00 69.19 69 ASP A O 1
ATOM 511 N N . HIS A 1 70 ? -2.917 6.314 18.225 1.00 57.31 70 HIS A N 1
ATOM 512 C CA . HIS A 1 70 ? -2.587 5.885 19.590 1.00 57.31 70 HIS A CA 1
ATOM 513 C C . HIS A 1 70 ? -3.662 6.184 20.661 1.00 57.31 70 HIS A C 1
ATOM 515 O O . HIS A 1 70 ? -3.382 5.982 21.845 1.00 57.31 70 HIS A O 1
ATOM 521 N N . THR A 1 71 ? -4.888 6.616 20.316 1.00 55.12 71 THR A N 1
ATOM 522 C CA . THR A 1 71 ? -5.846 7.105 21.329 1.00 55.12 71 THR A CA 1
ATOM 523 C C . THR A 1 71 ? -6.959 6.145 21.741 1.00 55.12 71 THR A C 1
ATOM 525 O O . THR A 1 71 ? -7.538 6.395 22.798 1.00 55.12 71 THR A O 1
ATOM 528 N N . LYS A 1 72 ? -7.255 5.060 20.997 1.00 55.72 72 LYS A N 1
ATOM 529 C CA . LYS A 1 72 ? -8.221 3.990 21.393 1.00 55.72 72 LYS A CA 1
ATOM 530 C C . LYS A 1 72 ? -8.323 2.781 20.450 1.00 55.72 72 LYS A C 1
ATOM 532 O O . LYS A 1 72 ? -8.842 1.745 20.867 1.00 55.72 72 LYS A O 1
ATOM 537 N N . THR A 1 73 ? -7.894 2.889 19.196 1.00 61.69 73 THR A N 1
ATOM 538 C CA . THR A 1 73 ? -8.087 1.823 18.201 1.00 61.69 73 THR A CA 1
ATOM 539 C C . THR A 1 73 ? -6.919 0.841 18.241 1.00 61.69 73 THR A C 1
ATOM 541 O O . THR A 1 73 ? -5.762 1.244 18.144 1.00 61.69 73 THR A O 1
ATOM 544 N N . SER A 1 74 ? -7.200 -0.457 18.396 1.00 73.81 74 SER A N 1
ATOM 545 C CA . SER A 1 74 ? -6.146 -1.477 18.337 1.00 73.81 74 SER A CA 1
ATOM 546 C C . SER A 1 74 ? -5.499 -1.494 16.953 1.00 73.81 74 SER A C 1
ATOM 548 O O . SER A 1 74 ? -6.200 -1.403 15.943 1.00 73.81 74 SER A O 1
ATOM 550 N N . LYS A 1 75 ? -4.176 -1.681 16.913 1.00 86.19 75 LYS A N 1
ATOM 551 C CA . LYS A 1 75 ? -3.415 -1.897 15.680 1.00 86.19 75 LYS A CA 1
ATOM 552 C C . LYS A 1 75 ? -4.058 -3.023 14.867 1.00 86.19 75 LYS A C 1
ATOM 554 O O . LYS A 1 75 ? -4.258 -4.126 15.378 1.00 86.19 75 LYS A O 1
ATOM 559 N N . GLN A 1 76 ? -4.329 -2.763 13.592 1.00 87.62 76 GLN A N 1
ATOM 560 C CA . GLN A 1 76 ? -4.861 -3.766 12.666 1.00 87.62 76 GLN A CA 1
ATOM 561 C C . GLN A 1 76 ? -3.806 -4.145 11.635 1.00 87.62 76 GLN A C 1
ATOM 563 O O . GLN A 1 76 ? -2.957 -3.331 11.268 1.00 87.62 76 GLN A O 1
ATOM 568 N N . SER A 1 77 ? -3.818 -5.396 11.181 1.00 90.75 77 SER A N 1
ATOM 569 C CA . SER A 1 77 ? -2.870 -5.873 10.175 1.00 90.75 77 SER A CA 1
ATOM 570 C C . S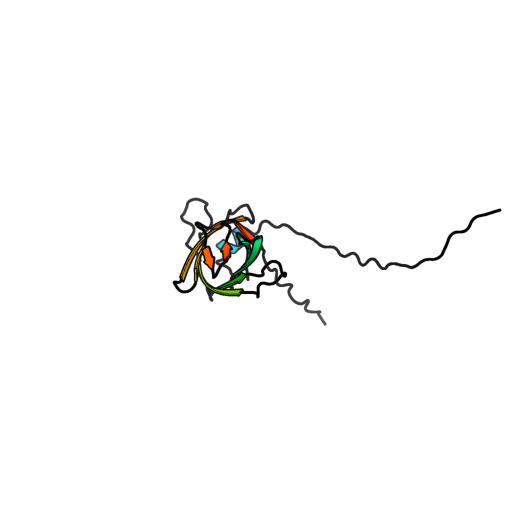ER A 1 77 ? -3.550 -6.782 9.159 1.00 90.75 77 SER A C 1
ATOM 572 O O . SER A 1 77 ? -4.306 -7.677 9.533 1.00 90.75 77 SER A O 1
ATOM 574 N N . TYR A 1 78 ? -3.278 -6.533 7.879 1.00 90.88 78 TYR A N 1
ATOM 575 C CA . TYR A 1 78 ? -3.890 -7.221 6.747 1.00 90.88 78 TYR A CA 1
ATOM 576 C C . TYR A 1 78 ? -2.809 -7.650 5.763 1.00 90.88 78 TYR A C 1
ATOM 578 O O . TYR A 1 78 ? -2.067 -6.815 5.250 1.00 90.88 78 TYR A O 1
ATOM 586 N N . SER A 1 79 ? -2.717 -8.947 5.490 1.00 92.81 79 SER A N 1
ATOM 587 C CA . SER A 1 79 ? -1.775 -9.468 4.502 1.00 92.81 79 SER A CA 1
ATOM 588 C C . SER A 1 79 ? -2.224 -9.138 3.080 1.00 92.81 79 SER A C 1
ATOM 590 O O . SER A 1 79 ? -3.420 -9.155 2.774 1.00 92.81 79 SER A O 1
ATOM 592 N N . PHE A 1 80 ? -1.254 -8.897 2.207 1.00 92.69 80 PHE A N 1
ATOM 593 C CA . PHE A 1 80 ? -1.458 -8.790 0.769 1.00 92.69 80 PHE A CA 1
ATOM 594 C C . PHE A 1 80 ? -0.370 -9.546 0.013 1.00 92.69 80 PHE A C 1
ATOM 596 O O . PHE A 1 80 ? 0.728 -9.760 0.525 1.00 92.69 80 PHE A O 1
ATOM 603 N N . VAL A 1 81 ? -0.683 -9.922 -1.221 1.00 92.62 81 VAL A N 1
ATOM 604 C CA . VAL A 1 81 ? 0.314 -10.286 -2.233 1.00 92.62 81 VAL A CA 1
ATOM 605 C C . VAL A 1 81 ? 0.466 -9.124 -3.200 1.00 92.62 81 VAL A C 1
ATOM 607 O O . VAL A 1 81 ? -0.496 -8.384 -3.419 1.00 92.62 81 VAL A O 1
ATOM 610 N N . TYR A 1 82 ? 1.659 -8.927 -3.747 1.00 89.44 82 TYR A N 1
ATOM 611 C CA . TYR A 1 82 ? 1.911 -7.876 -4.719 1.00 89.44 82 TYR A CA 1
ATOM 612 C C . TYR A 1 82 ? 2.475 -8.420 -6.025 1.00 89.44 82 TYR A C 1
ATOM 614 O O . TYR A 1 82 ? 3.095 -9.473 -6.072 1.00 89.44 82 TYR A O 1
ATOM 622 N N . SER A 1 83 ? 2.260 -7.680 -7.107 1.00 86.25 83 SER A N 1
ATOM 623 C CA . SER A 1 83 ? 2.901 -7.937 -8.394 1.00 86.25 83 SER A CA 1
ATOM 624 C C . SER A 1 83 ? 3.363 -6.622 -9.000 1.00 86.25 83 SER A C 1
ATOM 626 O O . SER A 1 83 ? 2.573 -5.675 -9.090 1.00 86.25 83 SER A O 1
ATOM 628 N N . VAL A 1 84 ? 4.611 -6.581 -9.454 1.00 80.81 84 VAL A N 1
ATOM 629 C CA . VAL A 1 84 ? 5.175 -5.436 -10.170 1.00 80.81 84 VAL A CA 1
ATOM 630 C C . VAL A 1 84 ? 4.864 -5.600 -11.655 1.00 80.81 84 VAL A C 1
ATOM 632 O O . VAL A 1 84 ? 5.300 -6.557 -12.294 1.00 80.81 84 VAL A O 1
ATOM 635 N N . LEU A 1 85 ? 4.072 -4.690 -12.214 1.00 72.00 85 LEU A N 1
ATOM 636 C CA . LEU A 1 85 ? 3.807 -4.651 -13.646 1.00 72.00 85 LEU A CA 1
ATOM 637 C C . LEU A 1 85 ? 5.009 -4.028 -14.346 1.00 72.00 85 LEU A C 1
ATOM 639 O O . LEU A 1 85 ? 5.379 -2.902 -14.028 1.00 72.00 85 LEU A O 1
ATOM 643 N N . ALA A 1 86 ? 5.599 -4.739 -15.308 1.00 61.94 86 ALA A N 1
ATOM 644 C CA . ALA A 1 86 ? 6.739 -4.236 -16.068 1.00 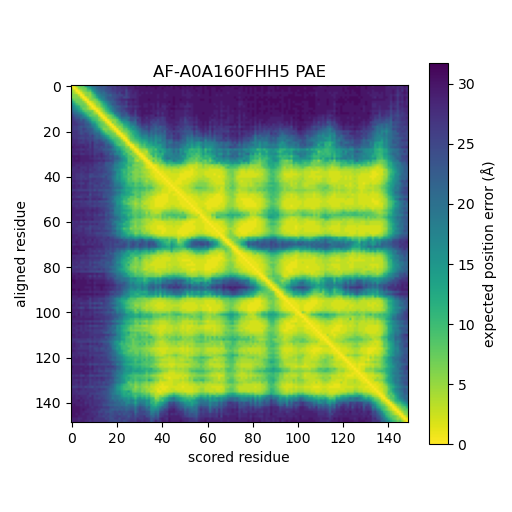61.94 86 ALA A CA 1
ATOM 645 C C . ALA A 1 86 ? 6.455 -2.835 -16.637 1.00 61.94 86 ALA A C 1
ATOM 647 O O . ALA A 1 86 ? 5.381 -2.589 -17.195 1.00 61.94 86 ALA A O 1
ATOM 648 N N . ALA A 1 87 ? 7.426 -1.928 -16.496 1.00 59.38 87 ALA A N 1
ATOM 649 C CA . ALA A 1 87 ? 7.330 -0.568 -17.010 1.00 59.38 87 ALA A CA 1
ATOM 650 C C . ALA A 1 87 ? 7.041 -0.609 -18.519 1.00 59.38 87 ALA A C 1
ATOM 652 O O . ALA A 1 87 ? 7.841 -1.110 -19.313 1.00 59.38 87 ALA A O 1
ATOM 653 N N . GLN A 1 88 ? 5.877 -0.110 -18.935 1.00 51.28 88 GLN A N 1
ATOM 654 C CA . GLN A 1 88 ? 5.520 -0.083 -20.349 1.00 51.28 88 GLN A CA 1
ATOM 655 C C . GLN A 1 88 ? 6.213 1.097 -21.026 1.00 51.28 88 GLN A C 1
ATOM 657 O O . GLN A 1 88 ? 5.642 2.170 -21.045 1.00 51.28 88 GLN A O 1
ATOM 662 N N . HIS A 1 89 ? 7.432 0.905 -21.544 1.00 45.50 89 HIS A N 1
ATOM 663 C CA . HIS A 1 89 ? 8.115 1.658 -22.623 1.00 45.50 89 HIS A CA 1
ATOM 664 C C . HIS A 1 89 ? 7.985 3.207 -22.714 1.00 45.50 89 HIS A C 1
ATOM 666 O O . HIS A 1 89 ? 8.400 3.783 -23.717 1.00 45.50 89 HIS A O 1
ATOM 672 N N . SER A 1 90 ? 7.475 3.917 -21.705 1.00 49.31 90 SER A N 1
ATOM 673 C CA . SER A 1 90 ? 7.078 5.330 -21.808 1.00 49.31 90 SER A CA 1
ATOM 674 C C . SER A 1 90 ? 7.595 6.210 -20.666 1.00 49.31 90 SER A C 1
ATOM 676 O O . SER A 1 90 ? 7.081 7.305 -20.457 1.00 49.31 90 SER A O 1
ATOM 678 N N . GLY A 1 91 ? 8.604 5.756 -19.916 1.00 52.25 91 GLY A N 1
ATOM 679 C CA . GLY A 1 91 ? 9.213 6.547 -18.837 1.00 52.25 91 GLY A CA 1
ATOM 680 C C . GLY A 1 91 ? 8.351 6.695 -17.576 1.00 52.25 91 GLY A C 1
ATOM 681 O O . GLY A 1 91 ? 8.595 7.603 -16.787 1.00 52.25 91 GLY A O 1
ATOM 682 N N . VAL A 1 92 ? 7.355 5.822 -17.395 1.00 54.94 92 VAL A N 1
ATOM 683 C CA . VAL A 1 92 ? 6.565 5.692 -16.161 1.00 54.94 92 VAL A CA 1
ATOM 684 C C . VAL A 1 92 ? 7.102 4.496 -15.377 1.00 54.94 92 VAL A C 1
ATOM 686 O O . VAL A 1 92 ? 7.337 3.439 -15.970 1.00 54.94 92 VAL A O 1
ATOM 689 N N . ASP A 1 93 ? 7.310 4.667 -14.070 1.00 62.56 93 ASP A N 1
ATOM 690 C CA . ASP A 1 93 ? 7.737 3.581 -13.186 1.00 62.56 93 ASP A CA 1
ATOM 691 C C . ASP A 1 93 ? 6.715 2.433 -13.163 1.00 62.56 93 ASP A C 1
ATOM 693 O O . ASP A 1 93 ? 5.519 2.643 -13.404 1.00 62.56 93 ASP A O 1
ATOM 697 N N . PRO A 1 94 ? 7.173 1.200 -12.891 1.00 70.75 94 PRO A N 1
ATOM 698 C CA . PRO A 1 94 ? 6.309 0.034 -12.893 1.00 70.75 94 PRO A CA 1
ATOM 699 C C . PRO A 1 94 ? 5.213 0.159 -11.827 1.00 70.75 94 PRO A C 1
ATOM 701 O O . PRO A 1 94 ? 5.473 0.429 -10.654 1.00 70.75 94 PRO A O 1
ATOM 704 N N . ALA A 1 95 ? 3.967 -0.057 -12.245 1.00 82.00 95 ALA A N 1
ATOM 705 C CA . ALA A 1 95 ? 2.822 -0.055 -11.348 1.00 82.00 95 ALA A CA 1
ATOM 706 C C . ALA A 1 95 ? 2.864 -1.278 -10.425 1.00 82.00 95 ALA A C 1
ATOM 708 O O . ALA A 1 95 ? 3.170 -2.386 -10.866 1.00 82.00 95 ALA A O 1
ATOM 709 N N . VAL A 1 96 ? 2.496 -1.102 -9.159 1.00 86.25 96 VAL A N 1
ATOM 710 C CA . VAL A 1 96 ? 2.467 -2.193 -8.181 1.00 86.25 96 VAL A CA 1
ATOM 711 C C . VAL A 1 96 ? 1.028 -2.511 -7.833 1.00 86.25 96 VAL A C 1
ATOM 713 O O . VAL A 1 96 ? 0.326 -1.689 -7.252 1.00 86.25 96 VAL A O 1
ATOM 716 N N . ASN A 1 97 ? 0.579 -3.710 -8.187 1.00 89.62 97 ASN A N 1
ATOM 717 C CA . ASN A 1 97 ? -0.736 -4.193 -7.783 1.00 89.62 97 ASN A CA 1
ATOM 718 C C . A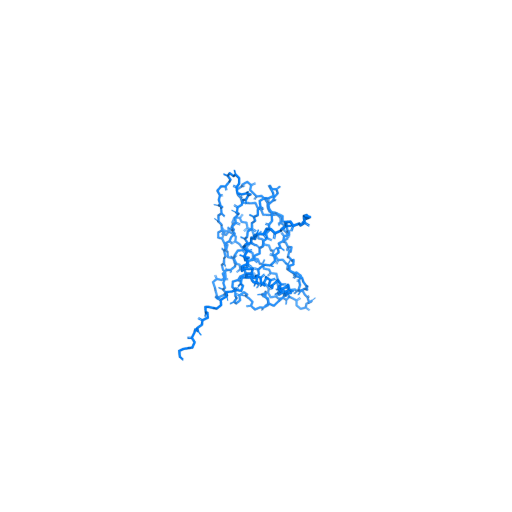SN A 1 97 ? -0.619 -4.913 -6.450 1.00 89.62 97 ASN A C 1
ATOM 720 O O . ASN A 1 97 ? 0.220 -5.794 -6.313 1.00 89.62 97 ASN A O 1
ATOM 724 N N . LEU A 1 98 ? -1.490 -4.574 -5.511 1.00 91.06 98 LEU A N 1
ATOM 725 C CA . LEU A 1 98 ? -1.687 -5.255 -4.243 1.00 91.06 98 LEU A CA 1
ATOM 726 C C . LEU A 1 98 ? -3.023 -5.988 -4.294 1.00 91.06 98 LEU A C 1
ATOM 728 O O . LEU A 1 98 ? -4.040 -5.407 -4.680 1.00 91.06 98 LEU A O 1
ATOM 732 N N . ASP A 1 99 ? -3.028 -7.242 -3.866 1.00 91.69 99 ASP A N 1
ATOM 733 C CA . ASP A 1 99 ? -4.225 -8.054 -3.698 1.00 91.69 99 ASP A CA 1
ATOM 734 C C . ASP A 1 99 ? -4.329 -8.507 -2.238 1.00 91.69 99 ASP A C 1
ATOM 736 O O . ASP A 1 99 ? -3.520 -9.288 -1.731 1.00 91.69 99 ASP A O 1
ATOM 740 N N . PHE A 1 100 ? -5.352 -8.010 -1.548 1.00 90.62 100 PHE A N 1
ATOM 741 C CA . PHE A 1 100 ? -5.640 -8.339 -0.156 1.00 90.62 100 PHE A CA 1
ATOM 742 C C . PHE A 1 100 ? -6.506 -9.598 -0.061 1.00 90.62 100 PHE A C 1
ATOM 744 O O . PHE A 1 100 ? -7.606 -9.587 0.500 1.00 90.62 100 PHE A O 1
ATOM 751 N N . SER A 1 101 ? -6.009 -10.695 -0.640 1.00 85.81 101 SER A N 1
ATOM 752 C CA . SER A 1 101 ? -6.675 -12.007 -0.659 1.00 85.81 101 SER A CA 1
ATOM 753 C C . SER A 1 101 ? -8.098 -11.960 -1.238 1.00 85.81 101 SER A C 1
ATOM 755 O O . SER A 1 101 ? -9.041 -12.491 -0.653 1.00 85.81 101 SER A O 1
ATOM 757 N N . GLY A 1 102 ? -8.277 -11.263 -2.360 1.00 76.25 102 GLY A N 1
ATOM 758 C CA . GLY A 1 102 ? -9.543 -11.153 -3.087 1.00 76.25 102 GLY A CA 1
ATOM 759 C C . GLY A 1 102 ? -10.573 -10.209 -2.465 1.00 76.25 102 GLY A C 1
ATOM 760 O O . GLY A 1 102 ? -11.625 -9.994 -3.061 1.00 76.25 102 GLY A O 1
ATOM 761 N N . LYS A 1 103 ? -10.291 -9.615 -1.297 1.00 81.31 103 LYS A N 1
ATOM 762 C CA . LYS A 1 103 ? -11.199 -8.652 -0.650 1.00 81.31 103 LYS A CA 1
ATOM 763 C C . LYS A 1 103 ? -11.165 -7.295 -1.331 1.00 81.31 103 LYS A C 1
ATOM 765 O O . LYS A 1 103 ? -12.196 -6.656 -1.511 1.00 81.31 103 LYS A O 1
ATOM 770 N N . GLN A 1 104 ? -9.964 -6.848 -1.676 1.00 86.69 104 GLN A N 1
ATOM 771 C CA . GLN A 1 104 ? -9.746 -5.562 -2.309 1.00 86.69 104 GLN A CA 1
ATOM 772 C C . GLN A 1 104 ? -8.440 -5.589 -3.088 1.00 86.69 104 GLN A C 1
ATOM 774 O O . GLN A 1 104 ? -7.509 -6.317 -2.734 1.00 86.69 104 GLN A O 1
ATOM 779 N N . LYS A 1 105 ? -8.386 -4.785 -4.148 1.00 88.62 105 LYS A N 1
ATOM 780 C CA . LYS A 1 105 ? -7.191 -4.602 -4.965 1.00 88.62 105 LYS A CA 1
ATOM 781 C C . LYS A 1 105 ? -6.819 -3.134 -4.988 1.00 88.62 105 LYS A C 1
ATOM 783 O O . LYS A 1 105 ? -7.701 -2.279 -5.037 1.00 88.62 105 LYS A O 1
ATOM 788 N N . LEU A 1 106 ? -5.523 -2.868 -4.961 1.00 88.44 106 LEU A N 1
ATOM 789 C CA . LEU A 1 106 ? -4.974 -1.524 -5.029 1.00 88.44 106 LEU A CA 1
ATOM 790 C C . LEU A 1 106 ? -3.851 -1.493 -6.049 1.00 88.44 106 LEU A C 1
ATOM 792 O O . LEU A 1 106 ? -2.955 -2.320 -5.970 1.00 88.44 106 LEU A O 1
ATOM 796 N N . THR A 1 107 ? -3.858 -0.535 -6.967 1.00 89.31 107 THR A N 1
ATOM 797 C CA . THR A 1 107 ? -2.685 -0.278 -7.809 1.00 89.31 107 THR A CA 1
ATOM 798 C C . THR A 1 107 ? -2.007 0.980 -7.308 1.00 89.31 107 THR A C 1
ATOM 800 O O . THR A 1 107 ? -2.668 2.004 -7.157 1.00 89.31 107 THR A O 1
ATOM 803 N N . ILE A 1 108 ? -0.706 0.900 -7.053 1.00 88.25 108 ILE A N 1
ATOM 804 C CA . ILE A 1 108 ? 0.145 2.010 -6.634 1.00 88.25 108 ILE A CA 1
ATOM 805 C C . ILE A 1 108 ? 1.046 2.406 -7.803 1.00 88.25 108 ILE A C 1
ATOM 807 O O . ILE A 1 108 ? 1.677 1.560 -8.436 1.00 88.25 108 ILE A O 1
ATOM 811 N N . LEU A 1 109 ? 1.091 3.705 -8.072 1.00 86.75 109 LEU A N 1
ATOM 812 C CA . LEU A 1 109 ? 1.923 4.353 -9.073 1.00 86.75 109 LEU A CA 1
ATOM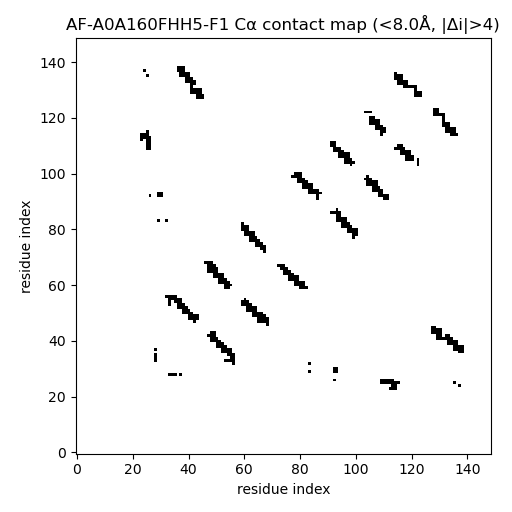 813 C C . LEU A 1 109 ? 2.827 5.344 -8.349 1.00 86.75 109 LEU A C 1
ATOM 815 O O . LEU A 1 109 ? 2.328 6.248 -7.682 1.00 86.75 109 LEU A O 1
ATOM 819 N N . CYS A 1 110 ? 4.138 5.186 -8.461 1.00 82.06 110 CYS A N 1
ATOM 820 C CA . CYS A 1 110 ? 5.087 6.101 -7.836 1.00 82.06 110 CYS A CA 1
ATOM 821 C C . CYS A 1 110 ? 5.698 7.040 -8.868 1.00 82.06 110 CYS A C 1
ATOM 823 O O . CYS A 1 110 ? 5.896 6.663 -10.023 1.00 82.06 110 CYS A O 1
ATOM 825 N N . ASP A 1 111 ? 5.978 8.273 -8.451 1.00 75.38 111 ASP A N 1
ATOM 826 C CA . ASP A 1 111 ? 6.740 9.204 -9.274 1.00 75.38 111 ASP A CA 1
ATOM 827 C C . ASP A 1 111 ? 8.231 8.815 -9.212 1.00 75.38 111 ASP A C 1
ATOM 829 O O . ASP A 1 111 ? 8.805 8.831 -8.120 1.00 75.38 111 ASP A O 1
ATOM 833 N N . PRO A 1 112 ? 8.891 8.527 -10.349 1.00 68.69 112 PRO A N 1
ATOM 834 C CA . PRO A 1 112 ? 10.304 8.135 -10.378 1.00 68.69 112 PRO A CA 1
ATOM 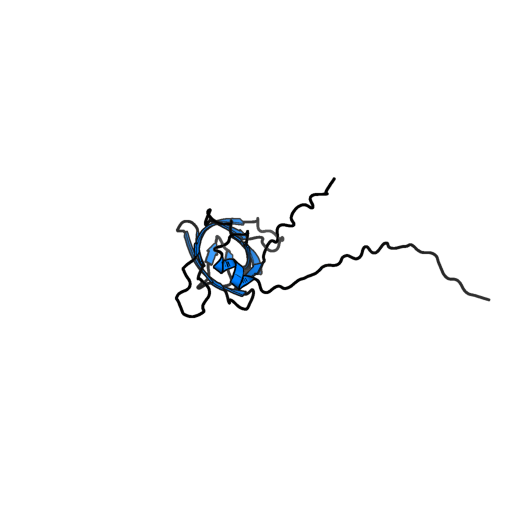835 C C . PRO A 1 112 ? 11.258 9.181 -9.792 1.00 68.69 112 PRO A C 1
ATOM 837 O O . PRO A 1 112 ? 12.406 8.875 -9.466 1.00 68.69 112 PRO A O 1
ATOM 840 N N . ARG A 1 113 ? 10.816 10.436 -9.687 1.00 73.12 113 ARG A N 1
ATOM 841 C CA . ARG A 1 113 ? 11.620 11.580 -9.250 1.00 73.12 113 ARG A CA 1
ATOM 842 C C . ARG A 1 113 ? 11.289 12.045 -7.836 1.00 73.12 113 ARG A C 1
ATOM 844 O O . ARG A 1 113 ? 11.950 12.961 -7.349 1.00 73.12 113 ARG A O 1
ATOM 851 N N . SER A 1 114 ? 10.302 11.449 -7.168 1.00 75.38 114 SER A N 1
ATOM 852 C CA . SER A 1 114 ? 9.915 11.831 -5.806 1.00 75.38 114 SER A CA 1
ATOM 853 C C . SER A 1 114 ? 9.687 10.613 -4.918 1.00 75.38 114 SER A C 1
ATOM 855 O O . SER A 1 114 ? 9.725 9.486 -5.378 1.00 75.38 114 SER A O 1
ATOM 857 N N . ASP A 1 115 ? 9.471 10.820 -3.624 1.00 79.38 115 ASP A N 1
ATOM 858 C CA . ASP A 1 115 ? 9.088 9.768 -2.679 1.00 79.38 115 ASP A CA 1
ATOM 859 C C . ASP A 1 115 ? 7.567 9.574 -2.577 1.00 79.38 115 ASP A C 1
ATOM 861 O O . ASP A 1 115 ? 7.092 8.857 -1.696 1.00 79.38 115 ASP A O 1
ATOM 865 N N . ASN A 1 116 ? 6.796 10.188 -3.476 1.00 83.31 116 ASN A N 1
ATOM 866 C CA . ASN A 1 116 ? 5.341 10.137 -3.465 1.00 83.31 116 ASN A CA 1
ATOM 867 C C . ASN A 1 116 ? 4.814 9.091 -4.444 1.00 83.31 116 ASN A C 1
ATOM 869 O O . ASN A 1 116 ? 5.227 9.012 -5.603 1.00 83.31 116 ASN A O 1
ATOM 873 N N . CYS A 1 117 ? 3.830 8.339 -3.972 1.00 86.62 117 CYS A N 1
ATOM 874 C CA . CYS A 1 117 ? 3.050 7.414 -4.761 1.00 86.62 117 CYS A CA 1
ATOM 875 C C . CYS A 1 117 ? 1.566 7.736 -4.633 1.00 86.62 117 CYS A C 1
ATOM 877 O O . CYS A 1 117 ? 1.078 8.147 -3.580 1.00 86.62 117 CYS A O 1
ATOM 879 N N . ILE A 1 118 ? 0.835 7.513 -5.714 1.00 88.62 118 ILE A N 1
ATOM 880 C CA . ILE A 1 118 ? -0.612 7.618 -5.763 1.00 88.62 118 ILE A CA 1
ATOM 881 C C . ILE A 1 118 ? -1.203 6.248 -6.046 1.00 88.62 118 ILE A C 1
ATOM 883 O O . ILE A 1 118 ? -0.714 5.491 -6.882 1.00 88.62 118 ILE A O 1
ATOM 887 N N . SER A 1 119 ? -2.271 5.924 -5.339 1.00 89.06 119 SER A N 1
ATOM 888 C CA . SER A 1 119 ? -3.060 4.742 -5.632 1.00 89.06 119 SER A CA 1
ATOM 889 C C . SER A 1 119 ? -4.242 5.066 -6.539 1.00 89.06 119 SER A C 1
ATOM 891 O O . SER A 1 119 ? -4.773 6.171 -6.503 1.00 89.06 119 SER A O 1
ATOM 893 N N . THR A 1 120 ? -4.659 4.113 -7.373 1.00 85.44 120 THR A N 1
ATOM 894 C CA . THR A 1 120 ? -5.721 4.305 -8.380 1.00 85.44 120 THR A CA 1
ATOM 895 C C . THR A 1 120 ? -7.131 4.426 -7.794 1.00 85.44 120 THR A C 1
ATOM 897 O O . THR A 1 120 ? -8.070 4.731 -8.527 1.00 85.44 120 THR A O 1
ATOM 900 N N . GLY A 1 121 ? -7.297 4.228 -6.484 1.00 84.19 121 GLY A N 1
ATOM 901 C CA . GLY A 1 121 ? -8.569 4.383 -5.791 1.00 84.19 121 GLY A CA 1
ATOM 902 C C . GLY A 1 121 ? -8.435 4.307 -4.273 1.00 84.19 121 GLY A C 1
ATOM 903 O O . GLY A 1 121 ? -7.357 4.065 -3.733 1.00 84.19 121 GLY A O 1
ATOM 904 N N . TYR A 1 122 ? -9.561 4.510 -3.593 1.00 84.19 122 TYR A N 1
ATOM 905 C CA . TYR A 1 122 ? -9.670 4.353 -2.146 1.00 84.19 122 TYR A CA 1
ATOM 906 C C . TYR A 1 122 ? -9.820 2.872 -1.782 1.00 84.19 122 TYR A C 1
ATOM 908 O O . TYR A 1 122 ? -10.509 2.109 -2.458 1.00 84.19 122 TYR A O 1
ATOM 916 N N . VAL A 1 123 ? -9.196 2.484 -0.678 1.00 81.62 123 VAL A N 1
ATOM 917 C CA . VAL A 1 123 ? -9.283 1.145 -0.084 1.00 81.62 123 VAL A CA 1
ATOM 918 C C . VAL A 1 123 ? -9.955 1.288 1.269 1.00 81.62 123 VAL A C 1
ATOM 920 O O . VAL A 1 123 ? -9.781 2.314 1.925 1.00 81.62 123 VAL A O 1
ATOM 923 N N . THR A 1 124 ? -10.713 0.280 1.689 1.00 86.38 124 THR A N 1
ATOM 924 C CA . THR A 1 124 ? -11.432 0.285 2.960 1.00 86.38 124 THR A CA 1
ATOM 925 C C . THR A 1 124 ? -11.222 -1.041 3.673 1.00 86.38 124 THR A C 1
ATOM 927 O O . THR A 1 124 ? -11.645 -2.091 3.192 1.00 86.38 124 THR A O 1
ATOM 930 N N . PHE A 1 125 ? -10.611 -0.986 4.853 1.00 84.12 125 PHE A N 1
ATOM 931 C CA . PHE A 1 125 ? -10.442 -2.131 5.740 1.00 84.12 125 PHE A CA 1
ATOM 932 C C . PHE A 1 125 ? -11.123 -1.857 7.077 1.00 84.12 125 PHE A C 1
ATOM 934 O O . PHE A 1 125 ? -10.783 -0.910 7.784 1.00 84.12 125 PHE A O 1
ATOM 941 N N . GLY A 1 126 ? -12.112 -2.685 7.423 1.00 80.50 126 GLY A N 1
ATOM 942 C CA . GLY A 1 126 ? -12.972 -2.415 8.573 1.00 80.50 126 GLY A CA 1
ATOM 943 C C . GLY A 1 126 ? -13.711 -1.087 8.388 1.00 80.50 126 GLY A C 1
ATOM 944 O O . GLY A 1 126 ? -14.408 -0.904 7.394 1.00 80.50 126 GLY A O 1
ATOM 945 N N . SER A 1 127 ? -13.540 -0.160 9.329 1.00 78.38 127 SER A N 1
ATOM 946 C CA . SER A 1 127 ? -14.074 1.208 9.254 1.00 78.38 127 SER A CA 1
ATOM 947 C C . SER A 1 127 ? -13.086 2.228 8.671 1.00 78.38 127 SER A C 1
ATOM 949 O O . SER A 1 127 ? -13.421 3.405 8.570 1.00 78.38 127 SER A O 1
ATOM 951 N N . ALA A 1 128 ? -11.865 1.814 8.323 1.00 82.69 128 ALA A N 1
ATOM 952 C CA . ALA A 1 128 ? -10.814 2.712 7.866 1.00 82.69 128 ALA A CA 1
ATOM 953 C C . ALA A 1 128 ? -10.773 2.771 6.339 1.00 82.69 128 ALA A C 1
ATOM 955 O O . ALA A 1 128 ? -10.522 1.758 5.690 1.00 82.69 128 ALA A O 1
ATOM 956 N N . THR A 1 129 ? -10.963 3.965 5.774 1.00 87.56 129 THR A N 1
ATOM 957 C CA . THR A 1 129 ? -10.747 4.233 4.344 1.00 87.56 129 THR A CA 1
ATOM 958 C C . THR A 1 129 ? -9.466 5.039 4.160 1.00 87.56 129 THR A C 1
ATOM 960 O O . THR A 1 129 ? -9.269 6.022 4.868 1.00 87.56 129 THR A O 1
ATOM 963 N N . PHE A 1 130 ? -8.588 4.642 3.240 1.00 85.06 130 PHE A N 1
ATOM 964 C CA . PHE A 1 130 ? -7.256 5.244 3.063 1.00 85.06 130 PHE A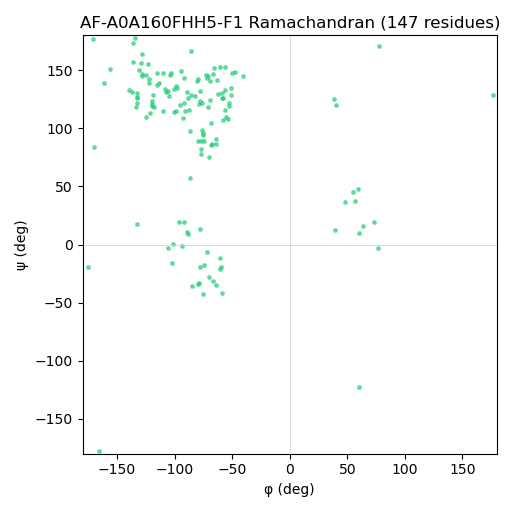 CA 1
ATOM 965 C C . PHE A 1 130 ? -7.262 6.380 2.050 1.00 85.06 130 PHE A C 1
ATOM 967 O O . PHE A 1 130 ? -7.928 6.282 1.028 1.00 85.06 130 PHE A O 1
ATOM 974 N N . SER A 1 131 ? -6.467 7.419 2.298 1.00 84.19 131 SER A N 1
ATOM 975 C CA . SER A 1 131 ? -6.073 8.392 1.282 1.00 84.19 131 SER A CA 1
ATOM 976 C C . SER A 1 131 ? -5.398 7.695 0.105 1.00 84.19 131 SER A C 1
ATOM 978 O O . SER A 1 131 ? -4.758 6.654 0.252 1.00 84.19 131 SER A O 1
ATOM 980 N N . MET A 1 132 ? -5.506 8.311 -1.069 1.00 88.44 132 MET A N 1
ATOM 981 C CA . MET A 1 132 ? -4.825 7.818 -2.257 1.00 88.44 132 MET A CA 1
ATOM 982 C C . MET A 1 132 ? -3.316 8.094 -2.228 1.00 88.44 132 MET A C 1
ATOM 984 O O . MET A 1 132 ? -2.592 7.465 -2.998 1.00 88.44 132 MET A O 1
ATOM 988 N N . LEU A 1 133 ? -2.851 9.016 -1.377 1.00 90.38 133 LEU A N 1
ATOM 989 C CA . LEU A 1 133 ? -1.449 9.415 -1.275 1.00 90.38 133 LEU A CA 1
ATOM 990 C C . LEU A 1 133 ? -0.673 8.494 -0.329 1.00 90.38 133 LEU A C 1
ATOM 992 O O . LEU A 1 133 ? -1.048 8.315 0.831 1.00 90.38 133 LEU A O 1
ATOM 996 N N . TRP A 1 134 ? 0.453 7.995 -0.826 1.00 89.69 134 TRP A N 1
ATOM 997 C CA . TRP A 1 134 ? 1.400 7.151 -0.113 1.00 89.69 134 TRP A CA 1
ATOM 998 C C . TRP A 1 134 ? 2.805 7.731 -0.241 1.00 89.69 134 TRP A C 1
ATOM 1000 O O . TRP A 1 134 ? 3.167 8.278 -1.280 1.00 89.69 134 TRP A O 1
ATOM 1010 N N . LYS A 1 135 ? 3.614 7.590 0.803 1.00 88.75 135 LYS A N 1
ATOM 1011 C CA . LYS A 1 135 ? 4.990 8.076 0.836 1.00 88.75 135 LYS A CA 1
ATOM 1012 C C . LYS A 1 135 ? 5.960 6.927 1.050 1.00 88.75 135 LYS A C 1
ATOM 1014 O O . LYS A 1 135 ? 5.861 6.220 2.051 1.00 88.75 135 LYS A O 1
ATOM 1019 N N . VAL A 1 136 ? 6.915 6.751 0.144 1.00 84.38 136 VAL A N 1
ATOM 1020 C CA . VAL A 1 136 ? 7.957 5.729 0.267 1.00 84.38 136 VAL A CA 1
ATOM 1021 C C . VAL A 1 136 ? 8.897 6.093 1.408 1.00 84.38 136 VAL A C 1
ATOM 1023 O O . VAL A 1 136 ? 9.516 7.152 1.423 1.00 84.38 136 VAL A O 1
ATOM 1026 N N . THR A 1 137 ? 9.037 5.171 2.352 1.00 78.19 137 THR A N 1
ATOM 1027 C CA . THR A 1 137 ? 9.989 5.233 3.456 1.00 78.19 137 THR A CA 1
ATOM 1028 C C . THR A 1 137 ? 10.835 3.966 3.423 1.00 78.19 137 THR A C 1
ATOM 1030 O O . THR A 1 137 ? 10.366 2.861 3.699 1.00 78.19 137 THR A O 1
ATOM 1033 N N . LEU A 1 138 ? 12.111 4.097 3.068 1.00 67.44 138 LEU A N 1
ATOM 1034 C CA . LEU A 1 138 ? 13.014 2.953 3.088 1.00 67.44 138 LEU A CA 1
ATOM 1035 C C . LEU A 1 138 ? 13.473 2.637 4.502 1.00 67.44 138 LEU A C 1
ATOM 1037 O O . LEU A 1 138 ? 13.976 3.505 5.215 1.00 67.44 138 LEU A O 1
ATOM 1041 N N . ARG A 1 139 ? 13.403 1.357 4.872 1.00 59.50 139 ARG A N 1
ATOM 1042 C CA . ARG A 1 139 ? 14.140 0.860 6.030 1.00 59.50 139 ARG A CA 1
ATOM 1043 C C . ARG A 1 139 ? 15.535 0.478 5.566 1.00 59.50 139 ARG A C 1
ATOM 1045 O O . ARG A 1 139 ? 15.758 -0.612 5.045 1.00 59.50 139 ARG A O 1
ATOM 1052 N N . ILE A 1 140 ? 16.495 1.378 5.756 1.00 49.78 140 ILE A N 1
ATOM 1053 C CA . ILE A 1 140 ? 17.899 0.980 5.701 1.00 49.78 140 ILE A CA 1
ATOM 1054 C C . ILE A 1 140 ? 18.110 0.092 6.927 1.00 49.78 140 ILE A C 1
ATOM 1056 O O . ILE A 1 140 ? 18.142 0.583 8.054 1.00 49.78 140 ILE A O 1
ATOM 1060 N N . SER A 1 141 ? 18.202 -1.224 6.728 1.00 43.09 141 SER A N 1
ATOM 1061 C CA . SER A 1 141 ? 18.712 -2.105 7.774 1.00 43.09 141 SER A CA 1
ATOM 1062 C C . SER A 1 141 ? 20.116 -1.613 8.104 1.00 43.09 141 SER A C 1
ATOM 1064 O O . SER A 1 141 ? 21.034 -1.779 7.299 1.00 43.09 141 SER A O 1
ATOM 1066 N N . ALA A 1 142 ? 20.283 -0.974 9.262 1.00 38.34 142 ALA A N 1
ATOM 1067 C CA . ALA A 1 142 ? 21.599 -0.736 9.822 1.00 38.34 142 ALA A CA 1
ATOM 1068 C C . ALA A 1 142 ? 22.272 -2.107 9.924 1.00 38.34 142 ALA A C 1
ATOM 1070 O O . ALA A 1 142 ? 21.829 -2.985 10.666 1.00 38.34 142 ALA A O 1
ATOM 1071 N N . LYS A 1 143 ? 23.284 -2.336 9.089 1.00 37.41 143 LYS A N 1
ATOM 1072 C CA . LYS A 1 143 ? 24.116 -3.531 9.181 1.00 37.41 143 LYS A CA 1
ATOM 1073 C C . LYS A 1 143 ? 24.719 -3.507 10.593 1.00 37.41 143 LYS A C 1
ATOM 1075 O O . LYS A 1 143 ? 25.288 -2.472 10.943 1.00 37.41 143 LYS A O 1
ATOM 1080 N N . PRO A 1 144 ? 24.595 -4.562 11.418 1.00 43.56 144 PRO A N 1
ATOM 1081 C CA . PRO A 1 144 ? 25.304 -4.583 12.688 1.00 43.56 144 PRO A CA 1
ATOM 1082 C C . PRO A 1 144 ? 26.794 -4.438 12.377 1.00 43.56 144 PRO A C 1
ATOM 1084 O O . PRO A 1 144 ? 27.325 -5.159 11.524 1.00 43.56 144 PRO A O 1
ATOM 1087 N N . ASN A 1 145 ? 27.419 -3.444 13.007 1.00 41.47 145 ASN A N 1
ATOM 1088 C CA . ASN A 1 145 ? 28.847 -3.190 12.925 1.00 41.47 145 ASN A CA 1
ATOM 1089 C C . ASN A 1 145 ? 29.552 -4.499 13.297 1.00 41.47 145 ASN A C 1
ATOM 1091 O O . ASN A 1 145 ? 29.459 -4.950 14.437 1.00 41.47 145 ASN A O 1
ATOM 1095 N N . ARG A 1 146 ? 30.164 -5.178 12.322 1.00 46.03 146 ARG A N 1
ATOM 1096 C CA . ARG A 1 146 ? 31.084 -6.264 12.647 1.00 46.03 146 ARG A CA 1
ATOM 1097 C C . ARG A 1 146 ? 32.354 -5.572 13.103 1.00 46.03 146 ARG A C 1
ATOM 1099 O O . ARG A 1 146 ? 33.111 -5.101 12.257 1.00 46.03 146 ARG A O 1
ATOM 1106 N N . ASP A 1 147 ? 32.527 -5.473 14.415 1.00 50.84 147 ASP A N 1
ATOM 1107 C CA . ASP A 1 147 ? 33.824 -5.172 15.004 1.00 50.84 147 ASP A CA 1
ATOM 1108 C C . ASP A 1 147 ? 34.833 -6.177 14.438 1.00 50.84 147 ASP A C 1
ATOM 1110 O O . ASP A 1 147 ? 34.658 -7.395 14.540 1.00 50.84 147 ASP A O 1
ATOM 1114 N N . PHE A 1 148 ? 35.842 -5.652 13.748 1.00 46.88 148 PHE A N 1
ATOM 1115 C CA . PHE A 1 148 ? 37.035 -6.404 13.400 1.00 46.88 148 PHE A CA 1
ATOM 1116 C C . PHE A 1 148 ? 37.824 -6.606 14.696 1.00 46.88 148 PHE A C 1
ATOM 1118 O O . PHE A 1 148 ? 38.189 -5.628 15.350 1.00 46.88 148 PHE A O 1
ATOM 1125 N N . GLY A 1 149 ? 38.008 -7.873 15.072 1.00 39.94 149 GLY A N 1
ATOM 1126 C CA . GLY A 1 149 ? 38.982 -8.282 16.086 1.00 39.94 149 GLY A CA 1
ATOM 1127 C C . GLY A 1 149 ? 40.414 -8.206 15.581 1.00 39.94 149 GLY A C 1
ATOM 1128 O O . GLY A 1 149 ? 40.608 -8.055 14.351 1.00 39.94 149 GLY A O 1
#

Secondary structure (DSSP, 8-state):
-------------------------HHHHHHTTTSS-EEEEEEETT--EEEEEEPPTTS-EEEEEE---SSSPPPEEEEEEEEE----SSSPPPPEEEESTTS-EEEEEE-TTSSEEEESS--EETTEEEEEEEEEEE-----------

Radius of gyration: 21.45 Å; Cα contacts (8 Å, |Δi|>4): 281; chains: 1; bounding box: 53×59×69 Å

Organism: NCBI:txid1417228